Protein AF-A0A3B9JAA8-F1 (afdb_monomer)

Structure (mmCIF, N/CA/C/O backbone):
data_AF-A0A3B9JAA8-F1
#
_entry.id   AF-A0A3B9JAA8-F1
#
loop_
_atom_site.group_PDB
_atom_site.id
_atom_site.type_symbol
_atom_site.label_atom_id
_atom_site.label_alt_id
_atom_site.label_comp_id
_atom_site.label_asym_id
_atom_site.label_entity_id
_atom_site.label_seq_id
_atom_site.pdbx_PDB_ins_code
_atom_site.Cartn_x
_atom_site.Cartn_y
_atom_site.Cartn_z
_atom_site.occupancy
_atom_site.B_iso_or_equiv
_atom_site.auth_seq_id
_atom_site.auth_comp_id
_atom_site.auth_asym_id
_atom_site.auth_atom_id
_atom_site.pdbx_PDB_model_num
ATOM 1 N N . MET A 1 1 ? -2.845 13.240 3.369 1.00 94.25 1 MET A N 1
ATOM 2 C CA . MET A 1 1 ? -2.980 11.822 2.958 1.00 94.25 1 MET A CA 1
ATOM 3 C C . MET A 1 1 ? -2.474 11.573 1.539 1.00 94.25 1 MET A C 1
ATOM 5 O O . MET A 1 1 ? -1.505 10.849 1.411 1.00 94.25 1 MET A O 1
ATOM 9 N N . VAL A 1 2 ? -3.057 12.170 0.487 1.00 95.94 2 VAL A N 1
ATOM 10 C CA . VAL A 1 2 ? -2.677 11.878 -0.919 1.00 95.94 2 VAL A CA 1
ATOM 11 C C . VAL A 1 2 ? -1.180 12.071 -1.185 1.00 95.94 2 VAL A C 1
ATOM 13 O O . VAL A 1 2 ? -0.535 11.163 -1.692 1.00 95.94 2 VAL A O 1
ATOM 16 N N . LEU A 1 3 ? -0.599 13.195 -0.750 1.00 97.94 3 LEU A N 1
ATOM 17 C CA . LEU A 1 3 ? 0.846 13.429 -0.865 1.00 97.94 3 LEU A CA 1
ATOM 18 C C . LEU A 1 3 ? 1.679 12.319 -0.203 1.00 97.94 3 LEU A C 1
ATOM 20 O O . LEU A 1 3 ? 2.670 11.883 -0.770 1.00 97.94 3 LEU A O 1
ATOM 24 N N . LEU A 1 4 ? 1.262 11.831 0.969 1.00 98.38 4 LEU A N 1
ATOM 25 C CA . LEU A 1 4 ? 1.961 10.757 1.682 1.00 98.38 4 LEU A CA 1
ATOM 26 C C . LEU A 1 4 ? 1.913 9.437 0.904 1.00 98.38 4 LEU A C 1
ATOM 28 O O . LEU A 1 4 ? 2.909 8.728 0.867 1.00 98.38 4 LEU A O 1
ATOM 32 N N . ILE A 1 5 ? 0.790 9.140 0.241 1.00 98.38 5 ILE A N 1
ATOM 33 C CA . ILE A 1 5 ? 0.657 7.972 -0.643 1.00 98.38 5 ILE A CA 1
ATOM 34 C C . ILE A 1 5 ? 1.609 8.099 -1.841 1.00 98.38 5 ILE A C 1
ATOM 36 O O . ILE A 1 5 ? 2.307 7.147 -2.175 1.00 98.38 5 ILE A O 1
ATOM 40 N N . VAL A 1 6 ? 1.695 9.281 -2.457 1.00 97.88 6 VAL A N 1
ATOM 41 C CA . VAL A 1 6 ? 2.608 9.521 -3.588 1.00 97.88 6 VAL A CA 1
ATOM 42 C C . VAL A 1 6 ? 4.075 9.415 -3.154 1.00 97.88 6 VAL A C 1
ATOM 44 O O . VAL A 1 6 ? 4.869 8.763 -3.832 1.00 97.88 6 VAL A O 1
ATOM 47 N N . VAL A 1 7 ? 4.435 9.995 -2.002 1.00 98.25 7 VAL A N 1
ATOM 48 C CA . VAL A 1 7 ? 5.779 9.863 -1.414 1.00 98.25 7 VAL A CA 1
ATOM 49 C C . VAL A 1 7 ? 6.090 8.400 -1.107 1.00 98.25 7 VAL A C 1
ATOM 51 O O . VAL A 1 7 ? 7.191 7.943 -1.413 1.00 98.25 7 VAL A O 1
ATOM 54 N N . PHE A 1 8 ? 5.122 7.653 -0.572 1.00 98.31 8 PHE A N 1
ATOM 55 C CA . PHE A 1 8 ? 5.254 6.222 -0.335 1.00 98.31 8 PHE A CA 1
ATOM 56 C C . PHE A 1 8 ? 5.550 5.462 -1.632 1.00 98.31 8 PHE A C 1
ATOM 58 O O . PHE A 1 8 ? 6.530 4.722 -1.677 1.00 98.31 8 PHE A O 1
ATOM 65 N N . TRP A 1 9 ? 4.754 5.665 -2.690 1.00 97.81 9 TRP A N 1
ATOM 66 C CA . TRP A 1 9 ? 4.936 5.004 -3.989 1.00 97.81 9 TRP A CA 1
ATOM 67 C C . TRP A 1 9 ? 6.312 5.272 -4.590 1.00 97.81 9 TRP A C 1
ATOM 69 O O . TRP A 1 9 ? 6.991 4.349 -5.040 1.00 97.81 9 TRP A O 1
ATOM 79 N N . TRP A 1 10 ? 6.752 6.526 -4.545 1.00 96.31 10 TRP A N 1
ATOM 80 C CA . TRP A 1 10 ? 8.069 6.898 -5.037 1.00 96.31 10 TRP A CA 1
ATOM 81 C C . TRP A 1 10 ? 9.195 6.268 -4.204 1.00 96.31 10 TRP A C 1
ATOM 83 O O . TRP A 1 10 ? 10.130 5.683 -4.753 1.00 96.31 10 TRP A O 1
ATOM 93 N N . ALA A 1 11 ? 9.097 6.334 -2.875 1.00 96.88 11 ALA A N 1
ATOM 94 C CA . ALA A 1 11 ? 10.107 5.786 -1.981 1.00 96.88 11 ALA A CA 1
ATOM 95 C C . ALA A 1 11 ? 10.199 4.253 -2.090 1.00 96.88 11 ALA A C 1
ATOM 97 O O . ALA A 1 11 ? 11.302 3.717 -2.198 1.00 96.88 11 ALA A O 1
ATOM 98 N N . ILE A 1 12 ? 9.067 3.542 -2.140 1.00 96.38 12 ILE A N 1
ATOM 99 C CA . ILE A 1 12 ? 9.060 2.076 -2.228 1.00 96.38 12 ILE A CA 1
ATOM 100 C C . ILE A 1 12 ? 9.600 1.583 -3.576 1.00 96.38 12 ILE A C 1
ATOM 102 O O . ILE A 1 12 ? 10.343 0.601 -3.608 1.00 96.38 12 ILE A O 1
ATOM 106 N N . GLU A 1 13 ? 9.333 2.294 -4.679 1.00 94.50 13 GLU A N 1
ATOM 107 C CA . GLU A 1 13 ? 9.964 2.010 -5.975 1.00 94.50 13 GLU A CA 1
ATOM 108 C C . GLU A 1 13 ? 11.494 2.117 -5.865 1.00 94.50 13 GLU A C 1
ATOM 110 O O . GLU A 1 13 ? 12.216 1.204 -6.275 1.00 94.50 13 GLU A O 1
ATOM 115 N N . LYS A 1 14 ? 12.012 3.191 -5.250 1.00 93.62 14 LYS A N 1
ATOM 116 C CA . LYS A 1 14 ? 13.460 3.390 -5.056 1.00 93.62 14 LYS A CA 1
ATOM 117 C C . LYS A 1 14 ? 14.088 2.314 -4.173 1.00 93.62 14 LYS A C 1
ATOM 119 O O . LYS A 1 14 ? 15.196 1.864 -4.474 1.00 93.62 14 LYS A O 1
ATOM 124 N N . THR A 1 15 ? 13.387 1.855 -3.137 1.00 94.06 15 THR A N 1
ATOM 125 C CA . THR A 1 15 ? 13.839 0.750 -2.280 1.00 94.06 15 THR A CA 1
ATOM 126 C C . THR A 1 15 ? 14.072 -0.535 -3.072 1.00 94.06 15 THR A C 1
ATOM 128 O O . THR A 1 15 ? 15.080 -1.209 -2.844 1.00 94.06 15 THR A O 1
ATOM 131 N N . TRP A 1 16 ? 13.167 -0.869 -3.997 1.00 91.69 16 TRP A N 1
ATOM 132 C CA . TRP A 1 16 ? 13.224 -2.108 -4.780 1.00 91.69 16 TRP A CA 1
ATOM 133 C C . TRP A 1 16 ? 14.101 -2.013 -6.023 1.00 91.69 16 TRP A C 1
ATOM 135 O O . TRP A 1 16 ? 14.744 -2.994 -6.394 1.00 91.69 16 TRP A O 1
ATOM 145 N N . ARG A 1 17 ? 14.192 -0.829 -6.626 1.00 89.56 17 ARG A N 1
ATOM 146 C CA . ARG A 1 17 ? 15.049 -0.573 -7.785 1.00 89.56 17 ARG A CA 1
ATOM 147 C C . ARG A 1 17 ? 16.531 -0.424 -7.414 1.00 89.56 17 ARG A C 1
ATOM 149 O O . ARG A 1 17 ? 17.388 -0.831 -8.189 1.00 89.56 17 ARG A O 1
ATOM 156 N N . GLY A 1 18 ? 16.844 0.158 -6.252 1.00 70.69 18 GLY A N 1
ATOM 157 C CA . GLY A 1 18 ? 18.197 0.589 -5.854 1.00 70.69 18 GLY A CA 1
ATOM 158 C C . GLY A 1 18 ? 19.133 -0.479 -5.262 1.00 70.69 18 GLY A C 1
ATOM 159 O O . GLY A 1 18 ? 20.178 -0.135 -4.714 1.00 70.69 18 GLY A O 1
ATOM 160 N N . GLY A 1 19 ? 18.794 -1.769 -5.324 1.00 63.97 19 GLY A N 1
ATOM 161 C CA . GLY A 1 19 ? 19.634 -2.838 -4.764 1.00 63.97 19 GLY A CA 1
ATOM 162 C C . GLY A 1 19 ? 19.743 -2.839 -3.224 1.00 63.97 19 GLY A C 1
ATOM 163 O O . GLY A 1 19 ? 19.087 -2.080 -2.500 1.00 63.97 19 GLY A O 1
ATOM 164 N N . MET A 1 20 ? 20.556 -3.749 -2.671 1.00 55.97 20 MET A N 1
ATOM 165 C CA . MET A 1 20 ? 20.532 -4.071 -1.233 1.00 55.97 20 MET A CA 1
ATOM 166 C C . MET A 1 20 ? 21.232 -3.034 -0.332 1.00 55.97 20 MET A C 1
ATOM 168 O O . MET A 1 20 ? 20.768 -2.824 0.785 1.00 55.97 20 MET A O 1
ATOM 172 N N . LEU A 1 21 ? 22.238 -2.295 -0.809 1.00 57.06 21 LEU A N 1
ATOM 173 C CA . LEU A 1 21 ? 22.983 -1.325 0.019 1.00 57.06 21 LEU A CA 1
ATOM 174 C C . LEU A 1 21 ? 22.432 0.115 -0.051 1.00 57.06 21 LEU A C 1
ATOM 176 O O . LEU A 1 21 ? 22.432 0.813 0.955 1.00 57.06 21 LEU A O 1
ATOM 180 N N . SER A 1 22 ? 21.866 0.546 -1.184 1.00 70.25 22 SER A N 1
ATOM 181 C CA . SER A 1 22 ? 21.421 1.942 -1.390 1.00 70.25 22 SER A CA 1
ATOM 182 C C . SER A 1 22 ? 19.952 2.216 -0.986 1.00 70.25 22 SER A C 1
ATOM 184 O O . SER A 1 22 ? 19.529 3.361 -0.861 1.00 70.25 22 SER A O 1
ATOM 186 N N . GLY A 1 23 ? 19.149 1.175 -0.725 1.00 84.62 23 GLY A N 1
ATOM 187 C CA . GLY A 1 23 ? 17.693 1.319 -0.518 1.00 84.62 23 GLY A CA 1
ATOM 188 C C . GLY A 1 23 ? 17.177 1.612 0.906 1.00 84.62 23 GLY A C 1
ATOM 189 O O . GLY A 1 23 ? 15.963 1.641 1.085 1.00 84.62 23 GLY A O 1
ATOM 190 N N . TRP A 1 24 ? 18.030 1.752 1.927 1.00 92.94 24 TRP A N 1
ATOM 191 C CA . TRP A 1 24 ? 17.580 1.885 3.330 1.00 92.94 24 TRP A CA 1
ATOM 192 C C . TRP A 1 24 ? 16.874 3.210 3.664 1.00 92.94 24 TRP A C 1
ATOM 194 O O . TRP A 1 24 ? 15.777 3.143 4.221 1.00 92.94 24 TRP A O 1
ATOM 204 N N . PRO A 1 25 ? 17.409 4.393 3.293 1.00 94.38 25 PRO A N 1
ATOM 205 C CA . PRO A 1 25 ? 16.715 5.661 3.537 1.00 94.38 25 PRO A CA 1
ATOM 206 C C . PRO A 1 25 ? 15.323 5.678 2.896 1.00 94.38 25 PRO A C 1
ATOM 208 O O . PRO A 1 25 ? 14.349 6.106 3.507 1.00 94.38 25 PRO A O 1
ATOM 211 N N . TRP A 1 26 ? 15.220 5.107 1.694 1.00 95.75 26 TRP A N 1
ATOM 212 C CA . TRP A 1 26 ? 13.966 4.954 0.964 1.00 95.75 26 TRP A CA 1
ATOM 213 C C . TRP A 1 26 ? 12.988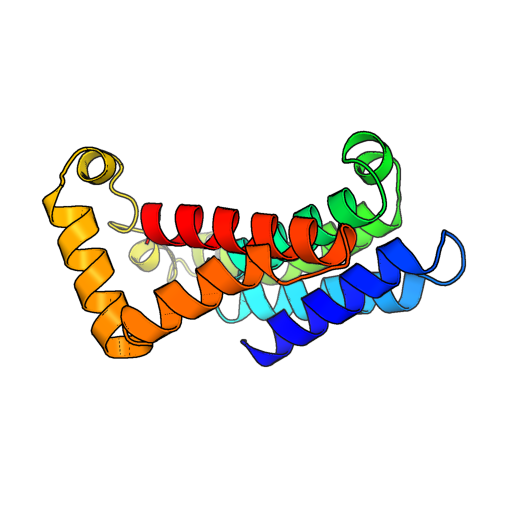 4.002 1.657 1.00 95.75 26 TRP A C 1
ATOM 215 O O . TRP A 1 26 ? 11.801 4.299 1.724 1.00 95.75 26 TRP A O 1
ATOM 225 N N . ALA A 1 27 ? 13.472 2.895 2.233 1.00 96.44 27 ALA A N 1
ATOM 226 C CA . ALA A 1 27 ? 12.626 1.951 2.966 1.00 96.44 27 ALA A CA 1
ATOM 227 C C . ALA A 1 27 ? 12.005 2.587 4.220 1.00 96.44 27 ALA A C 1
ATOM 229 O O . ALA A 1 27 ? 10.828 2.361 4.511 1.00 96.44 27 ALA A O 1
ATOM 230 N N . ILE A 1 28 ? 12.786 3.402 4.937 1.00 97.06 28 ILE A N 1
ATOM 231 C CA . ILE A 1 28 ? 12.327 4.148 6.115 1.00 97.06 28 ILE A CA 1
ATOM 232 C C . ILE A 1 28 ? 11.345 5.244 5.693 1.00 97.06 28 ILE A C 1
ATOM 234 O O . ILE A 1 28 ? 10.267 5.346 6.274 1.00 97.06 28 ILE A O 1
ATOM 238 N N . LEU A 1 29 ? 11.672 6.021 4.653 1.00 97.62 29 LEU A N 1
ATOM 239 C CA . LEU A 1 29 ? 10.786 7.061 4.125 1.00 97.62 29 LEU A CA 1
ATOM 240 C C . LEU A 1 29 ? 9.449 6.478 3.653 1.00 97.62 29 LEU A C 1
ATOM 242 O O . LEU A 1 29 ? 8.398 7.037 3.966 1.00 97.62 29 LEU A O 1
ATOM 246 N N . ALA A 1 30 ? 9.476 5.342 2.950 1.00 97.81 30 ALA A N 1
ATOM 247 C CA . ALA A 1 30 ? 8.276 4.600 2.588 1.00 97.81 30 ALA A CA 1
ATOM 248 C C . ALA A 1 30 ? 7.505 4.207 3.855 1.00 97.81 30 ALA A C 1
ATOM 250 O O . ALA A 1 30 ? 6.356 4.591 4.014 1.00 97.81 30 ALA A O 1
ATOM 251 N N . GLY A 1 31 ? 8.151 3.547 4.814 1.00 98.00 31 GLY A N 1
ATOM 252 C CA . GLY A 1 31 ? 7.506 3.129 6.058 1.00 98.00 31 GLY A CA 1
ATOM 253 C C . GLY A 1 31 ? 6.793 4.268 6.796 1.00 98.00 31 GLY A C 1
ATOM 254 O O . GLY A 1 31 ? 5.615 4.158 7.125 1.00 98.00 31 GLY A O 1
ATOM 255 N N . LEU A 1 32 ? 7.482 5.393 7.000 1.00 98.25 32 LEU A N 1
ATOM 256 C CA . LEU A 1 32 ? 6.931 6.558 7.696 1.00 98.25 32 LEU A CA 1
ATOM 257 C C . LEU A 1 32 ? 5.799 7.228 6.910 1.00 98.25 32 LEU A C 1
ATOM 259 O O . LEU A 1 32 ? 4.750 7.526 7.476 1.00 98.25 32 LEU A O 1
ATOM 263 N N . SER A 1 33 ? 5.983 7.457 5.607 1.00 98.44 33 SER A N 1
ATOM 264 C CA . SER A 1 33 ? 4.952 8.093 4.775 1.00 98.44 33 SER A CA 1
ATOM 265 C C . SER A 1 33 ? 3.709 7.213 4.631 1.00 98.44 33 SER A C 1
ATOM 267 O O . SER A 1 33 ? 2.594 7.709 4.795 1.00 98.44 33 SER A O 1
ATOM 269 N N . GLY A 1 34 ? 3.884 5.908 4.419 1.00 98.31 34 GLY A N 1
ATOM 270 C CA . GLY A 1 34 ? 2.792 4.942 4.374 1.00 98.31 34 GLY A CA 1
ATOM 271 C C . GLY A 1 34 ? 2.070 4.829 5.714 1.00 98.31 34 GLY A C 1
ATOM 272 O O . GLY A 1 34 ? 0.842 4.883 5.751 1.00 98.31 34 GLY A O 1
ATOM 273 N N . GLY A 1 35 ? 2.811 4.779 6.823 1.00 98.06 35 GLY A N 1
ATOM 274 C CA . GLY A 1 35 ? 2.222 4.717 8.159 1.00 98.06 35 GLY A CA 1
ATOM 275 C C . GLY A 1 35 ? 1.425 5.959 8.522 1.00 98.06 35 GLY A C 1
ATOM 276 O O . GLY A 1 35 ? 0.300 5.845 9.006 1.00 98.06 35 GLY A O 1
ATOM 277 N N . LEU A 1 36 ? 1.947 7.145 8.203 1.00 98.19 36 LEU A N 1
ATOM 278 C CA . LEU A 1 36 ? 1.217 8.400 8.373 1.00 98.19 36 LEU A CA 1
ATOM 279 C C . LEU A 1 36 ? -0.001 8.492 7.442 1.00 98.19 36 LEU A C 1
ATOM 281 O O . LEU A 1 36 ? -1.026 9.040 7.839 1.00 98.19 36 LEU A O 1
ATOM 285 N N . ALA A 1 37 ? 0.069 7.955 6.220 1.00 98.31 37 ALA A N 1
ATOM 286 C CA . ALA A 1 37 ? -1.078 7.934 5.313 1.00 98.31 37 ALA A CA 1
ATOM 287 C C . ALA A 1 37 ? -2.237 7.105 5.888 1.00 98.31 37 ALA A C 1
ATOM 289 O O . ALA A 1 37 ? -3.369 7.594 5.913 1.00 98.31 37 ALA A O 1
ATOM 290 N N . ILE A 1 38 ? -1.943 5.896 6.383 1.00 97.94 38 ILE A N 1
ATOM 291 C CA . ILE A 1 38 ? -2.929 5.001 7.009 1.00 97.94 38 ILE A CA 1
ATOM 292 C C . ILE A 1 38 ? -3.452 5.609 8.316 1.00 97.94 38 ILE A C 1
ATOM 294 O O . ILE A 1 38 ? -4.658 5.582 8.558 1.00 97.94 38 ILE A O 1
ATOM 298 N N . PHE A 1 39 ? -2.579 6.235 9.107 1.00 96.69 39 PHE A N 1
ATOM 299 C CA . PHE A 1 39 ? -2.964 6.901 10.349 1.00 96.69 39 PHE A CA 1
ATOM 300 C C . PHE A 1 39 ? -3.953 8.050 10.100 1.00 96.69 39 PHE A C 1
ATOM 302 O O . PHE A 1 39 ? -4.937 8.181 10.821 1.00 96.69 39 PHE A O 1
ATOM 309 N N . VAL A 1 40 ? -3.743 8.851 9.046 1.00 96.50 40 VAL A N 1
ATOM 310 C CA . VAL A 1 40 ? -4.672 9.931 8.668 1.00 96.50 40 VAL A CA 1
ATOM 311 C C . VAL A 1 40 ? -6.021 9.379 8.203 1.00 96.50 40 VAL A C 1
ATOM 313 O O . VAL A 1 40 ? -7.062 9.962 8.506 1.00 96.50 40 VAL A O 1
ATOM 316 N N . LYS A 1 41 ? -6.025 8.285 7.431 1.00 93.69 41 LYS A N 1
ATOM 317 C CA . LYS A 1 41 ? -7.262 7.617 7.013 1.00 93.69 41 LYS A CA 1
ATOM 318 C C . LYS A 1 41 ? -6.997 6.139 6.753 1.00 93.69 41 LYS A C 1
ATOM 320 O O . LYS A 1 41 ? -6.296 5.796 5.804 1.00 93.69 41 LYS A O 1
ATOM 325 N N . LEU A 1 42 ? -7.651 5.270 7.524 1.00 92.94 42 LEU A N 1
ATOM 326 C CA . LEU A 1 42 ? -7.455 3.820 7.436 1.00 92.94 42 LEU A CA 1
ATOM 327 C C . LEU A 1 42 ? -7.572 3.242 6.008 1.00 92.94 42 LEU A C 1
ATOM 329 O O . LEU A 1 42 ? -6.720 2.434 5.640 1.00 92.94 42 LEU A O 1
ATOM 333 N N . PRO A 1 43 ? -8.529 3.669 5.153 1.00 93.50 43 PRO A N 1
ATOM 334 C CA . PRO A 1 43 ? -8.628 3.169 3.783 1.00 93.50 43 PRO A CA 1
ATOM 335 C C . PRO A 1 43 ? -7.414 3.472 2.895 1.00 93.50 43 PRO A C 1
ATOM 337 O O . PRO A 1 43 ? -7.301 2.907 1.815 1.00 93.50 43 PRO A O 1
ATOM 340 N N . ALA A 1 44 ? -6.470 4.320 3.321 1.00 97.19 44 ALA A N 1
ATOM 341 C CA . ALA A 1 44 ? -5.203 4.466 2.611 1.00 97.19 44 ALA A CA 1
ATOM 342 C C . ALA A 1 44 ? -4.423 3.140 2.529 1.00 97.19 44 ALA A C 1
ATOM 344 O O . ALA A 1 44 ? -3.600 2.989 1.628 1.00 97.19 44 ALA A O 1
ATOM 345 N N . VAL A 1 45 ? -4.703 2.170 3.414 1.00 96.88 45 VAL A N 1
ATOM 346 C CA . VAL A 1 45 ? -4.036 0.860 3.451 1.00 96.88 45 VAL A CA 1
ATOM 347 C C . VAL A 1 45 ? -4.059 0.135 2.105 1.00 96.88 45 VAL A C 1
ATOM 349 O O . VAL A 1 45 ? -3.028 -0.413 1.734 1.00 96.88 45 VAL A O 1
ATOM 352 N N . PHE A 1 46 ? -5.149 0.207 1.332 1.00 96.75 46 PHE A N 1
ATOM 353 C CA . PHE A 1 46 ? -5.240 -0.435 0.011 1.00 96.75 46 PHE A CA 1
ATOM 354 C C . PHE A 1 46 ? -4.220 0.154 -0.973 1.00 96.75 46 PHE A C 1
ATOM 356 O O . PHE A 1 46 ? -3.504 -0.564 -1.663 1.00 96.75 46 PHE A O 1
ATOM 363 N N . PHE A 1 47 ? -4.061 1.479 -0.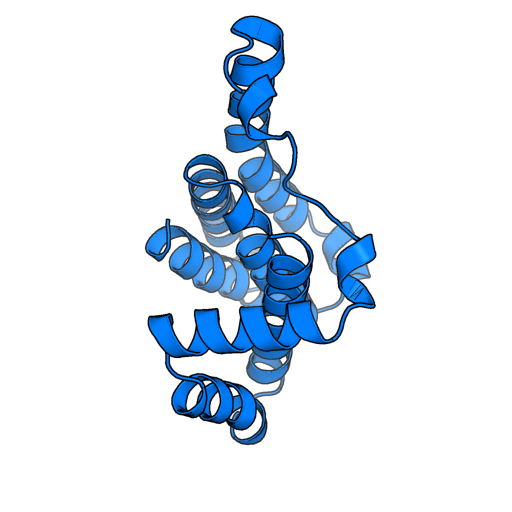980 1.00 97.38 47 PHE A N 1
ATOM 364 C CA . PHE A 1 47 ? -3.118 2.161 -1.871 1.00 97.38 47 PHE A CA 1
ATOM 365 C C . PHE A 1 47 ? -1.655 1.976 -1.443 1.00 97.38 47 PHE A C 1
ATOM 367 O O . PHE A 1 47 ? -0.761 1.919 -2.292 1.00 97.38 47 PHE A O 1
ATOM 374 N N . ILE A 1 48 ? -1.402 1.861 -0.136 1.00 98.25 48 ILE A N 1
ATOM 375 C CA . ILE A 1 48 ? -0.076 1.542 0.410 1.00 98.25 48 ILE A CA 1
ATOM 376 C C . ILE A 1 48 ? 0.283 0.074 0.123 1.00 98.25 48 ILE A C 1
ATOM 378 O O . ILE A 1 48 ? 1.372 -0.201 -0.381 1.00 98.25 48 ILE A O 1
ATOM 382 N N . ALA A 1 49 ? -0.634 -0.867 0.361 1.00 97.50 49 ALA A N 1
ATOM 383 C CA . ALA A 1 49 ? -0.446 -2.285 0.054 1.00 97.50 49 ALA A CA 1
ATOM 384 C C . ALA A 1 49 ? -0.238 -2.512 -1.451 1.00 97.50 49 ALA A C 1
ATOM 386 O O . ALA A 1 49 ? 0.744 -3.144 -1.843 1.00 97.50 49 ALA A O 1
ATOM 387 N N . GLY A 1 50 ? -1.068 -1.903 -2.299 1.00 97.25 50 GLY A N 1
ATOM 388 C CA . GLY A 1 50 ? -0.950 -1.989 -3.757 1.00 97.25 50 GLY A CA 1
ATOM 389 C C . GLY A 1 50 ? 0.338 -1.416 -4.297 1.00 97.25 50 GLY A C 1
ATOM 390 O O . GLY A 1 50 ? 0.991 -2.046 -5.125 1.00 97.25 50 GLY A O 1
ATOM 391 N N . GLY A 1 51 ? 0.756 -0.259 -3.781 1.00 97.19 51 GLY A N 1
ATOM 392 C CA . GLY A 1 51 ? 2.055 0.311 -4.120 1.00 97.19 51 GLY A CA 1
ATOM 393 C C . GLY A 1 51 ? 3.213 -0.601 -3.703 1.00 97.19 51 GLY A C 1
ATOM 394 O O . GLY A 1 51 ? 4.148 -0.800 -4.477 1.00 97.19 51 GLY A O 1
ATOM 395 N N .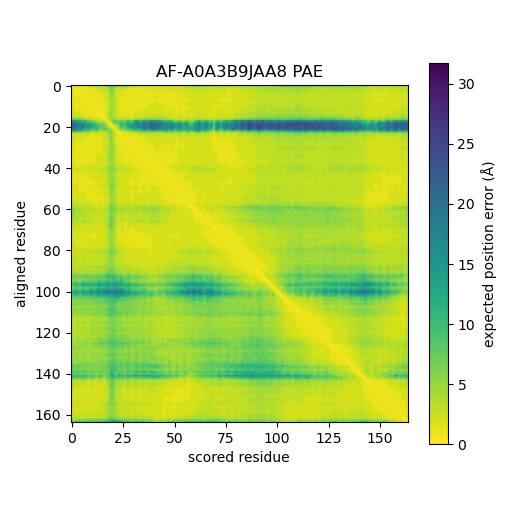 ALA A 1 52 ? 3.147 -1.209 -2.512 1.00 97.44 52 ALA A N 1
ATOM 396 C CA . ALA A 1 52 ? 4.170 -2.143 -2.044 1.00 97.44 52 ALA A CA 1
ATOM 397 C C . ALA A 1 52 ? 4.243 -3.399 -2.921 1.00 97.44 52 ALA A C 1
ATOM 399 O O . ALA A 1 52 ? 5.317 -3.740 -3.420 1.00 97.44 52 ALA A O 1
ATOM 400 N N . ILE A 1 53 ? 3.105 -4.067 -3.132 1.00 97.38 53 ILE A N 1
ATOM 401 C CA . ILE A 1 53 ? 2.992 -5.286 -3.943 1.00 97.38 53 ILE A CA 1
ATOM 402 C C . ILE A 1 53 ? 3.420 -4.992 -5.380 1.00 97.38 53 ILE A C 1
ATOM 404 O O . ILE A 1 53 ? 4.245 -5.717 -5.936 1.00 97.38 53 ILE A O 1
ATOM 408 N N . GLY A 1 54 ? 2.926 -3.894 -5.953 1.00 96.75 54 GLY A N 1
ATOM 409 C CA . GLY A 1 54 ? 3.278 -3.436 -7.290 1.00 96.75 54 GLY A CA 1
ATOM 410 C C . GLY A 1 54 ? 4.778 -3.219 -7.444 1.00 96.75 54 GLY A C 1
ATOM 411 O O . GLY A 1 54 ? 5.371 -3.745 -8.382 1.00 96.75 54 GLY A O 1
ATOM 412 N N . ALA A 1 55 ? 5.418 -2.512 -6.507 1.00 96.00 55 ALA A N 1
ATOM 413 C CA . ALA A 1 55 ? 6.859 -2.261 -6.562 1.00 96.00 55 ALA A CA 1
ATOM 414 C C . ALA A 1 55 ? 7.676 -3.552 -6.395 1.00 96.00 55 ALA A C 1
ATOM 416 O O . ALA A 1 55 ? 8.649 -3.767 -7.118 1.00 96.00 55 ALA A O 1
ATOM 417 N N . ILE A 1 56 ? 7.263 -4.447 -5.493 1.00 96.00 56 ILE A N 1
ATOM 418 C CA . ILE A 1 56 ? 7.918 -5.746 -5.302 1.00 96.00 56 ILE A CA 1
ATOM 419 C C . ILE A 1 56 ? 7.847 -6.580 -6.581 1.00 96.00 56 ILE A C 1
ATOM 421 O O . ILE A 1 56 ? 8.870 -7.095 -7.025 1.00 96.00 56 ILE A O 1
ATOM 425 N N . LEU A 1 57 ? 6.661 -6.722 -7.173 1.00 96.50 57 LEU A N 1
ATOM 426 C CA . LEU A 1 57 ? 6.444 -7.541 -8.368 1.00 96.50 57 LEU A CA 1
ATOM 427 C C . LEU A 1 57 ? 7.045 -6.914 -9.633 1.00 96.50 57 LEU A C 1
ATOM 429 O O . LEU A 1 57 ? 7.387 -7.629 -10.574 1.00 96.50 57 LEU A O 1
ATOM 433 N N . ALA A 1 58 ? 7.197 -5.590 -9.663 1.00 95.31 58 ALA A N 1
ATOM 434 C CA . ALA A 1 58 ? 7.805 -4.872 -10.775 1.00 95.31 58 ALA A CA 1
ATOM 435 C C . ALA A 1 58 ? 9.315 -5.147 -10.912 1.00 95.31 58 ALA A C 1
ATOM 437 O O . ALA A 1 58 ? 9.827 -5.159 -12.034 1.00 95.31 58 ALA A O 1
ATOM 438 N N . TYR A 1 59 ? 10.020 -5.386 -9.797 1.00 93.25 59 TYR A N 1
ATOM 439 C CA . TYR A 1 59 ? 11.485 -5.543 -9.769 1.00 93.25 59 TYR A CA 1
ATOM 440 C C . TYR A 1 59 ? 11.974 -6.880 -9.184 1.00 93.25 59 TYR A C 1
ATOM 442 O O . TYR A 1 59 ? 13.163 -7.187 -9.255 1.00 93.25 59 TYR A O 1
ATOM 450 N N . SER A 1 60 ? 11.093 -7.678 -8.581 1.00 93.12 60 SER A N 1
ATOM 451 C CA . SER A 1 60 ? 11.431 -8.909 -7.860 1.00 93.12 60 SER A CA 1
ATOM 452 C C . SER A 1 60 ? 10.210 -9.843 -7.763 1.00 93.12 60 SER A C 1
ATOM 454 O O . SER A 1 60 ? 9.350 -9.863 -8.639 1.00 93.12 60 SER A O 1
ATOM 456 N N . ASN A 1 61 ? 10.147 -10.673 -6.719 1.00 93.75 61 ASN A N 1
ATOM 457 C CA . ASN A 1 61 ? 9.009 -11.523 -6.389 1.00 93.75 61 ASN A CA 1
ATOM 458 C C . ASN A 1 61 ? 8.736 -11.525 -4.875 1.00 93.75 61 ASN A C 1
ATOM 460 O O . ASN A 1 61 ? 9.609 -11.187 -4.070 1.00 93.75 61 ASN A O 1
ATOM 464 N N . LEU A 1 62 ? 7.527 -11.945 -4.489 1.00 93.56 62 LEU A N 1
ATOM 465 C CA . LEU A 1 62 ? 7.080 -11.949 -3.091 1.00 93.56 62 LEU A CA 1
ATOM 466 C C . LEU A 1 62 ? 7.946 -12.843 -2.190 1.00 93.56 62 LEU A C 1
ATOM 468 O O . LEU A 1 62 ? 8.248 -12.465 -1.062 1.00 93.56 62 LEU A O 1
ATOM 472 N N . ALA A 1 63 ? 8.423 -13.986 -2.693 1.00 94.94 63 ALA A N 1
ATOM 473 C CA . ALA A 1 63 ? 9.266 -14.897 -1.915 1.00 94.94 63 ALA A CA 1
ATOM 474 C C . ALA A 1 63 ? 10.602 -14.252 -1.506 1.00 94.94 63 ALA A C 1
ATOM 476 O O . ALA A 1 63 ? 11.070 -14.431 -0.381 1.00 94.94 63 ALA A O 1
ATOM 477 N N . LYS A 1 64 ? 11.213 -13.463 -2.399 1.00 92.06 64 LYS A N 1
ATOM 478 C CA . LYS A 1 64 ? 12.400 -12.656 -2.080 1.00 92.06 64 LYS A CA 1
ATOM 479 C C . LYS A 1 64 ? 12.065 -11.494 -1.150 1.00 92.06 64 LYS A C 1
ATOM 481 O O . LYS A 1 64 ? 12.917 -11.113 -0.352 1.00 92.06 64 LYS A O 1
ATOM 486 N N . ALA A 1 65 ? 10.854 -10.946 -1.229 1.00 93.94 65 ALA A N 1
ATOM 487 C CA . ALA A 1 65 ? 10.453 -9.837 -0.377 1.00 93.94 65 ALA A CA 1
ATOM 488 C C . ALA A 1 65 ? 10.325 -10.222 1.094 1.00 93.94 65 ALA A C 1
ATOM 490 O O . ALA A 1 65 ? 10.851 -9.524 1.952 1.00 93.94 65 ALA A O 1
ATOM 491 N N . VAL A 1 66 ? 9.759 -11.391 1.383 1.00 95.12 66 VAL A N 1
ATOM 492 C CA . VAL A 1 66 ? 9.672 -11.911 2.759 1.00 95.12 66 VAL A CA 1
ATOM 493 C C . VAL A 1 66 ? 11.060 -12.152 3.373 1.00 95.12 66 VAL A C 1
ATOM 495 O O . VAL A 1 66 ? 11.233 -12.039 4.584 1.00 95.12 66 VAL A O 1
ATOM 498 N N . LYS A 1 67 ? 12.077 -12.426 2.549 1.00 94.50 67 LYS A N 1
ATOM 499 C CA . LYS A 1 67 ? 13.470 -12.599 2.995 1.00 94.50 67 LYS A CA 1
ATOM 500 C C . LYS A 1 67 ? 14.247 -11.282 3.117 1.00 94.50 67 LYS A C 1
ATOM 502 O O . LYS A 1 67 ? 15.388 -11.303 3.568 1.00 94.50 67 LYS A O 1
ATOM 507 N N . ASN A 1 68 ? 13.682 -10.150 2.692 1.00 92.38 68 ASN A N 1
ATOM 508 C CA . ASN A 1 68 ? 14.376 -8.866 2.671 1.00 92.38 68 ASN A CA 1
ATOM 509 C C . ASN A 1 68 ? 14.073 -8.059 3.953 1.00 92.38 68 ASN A C 1
ATOM 511 O O . ASN A 1 68 ? 12.925 -7.662 4.163 1.00 92.38 68 ASN A O 1
ATOM 515 N N . PRO A 1 69 ? 15.082 -7.731 4.785 1.00 94.25 69 PRO A N 1
ATOM 516 C CA . PRO A 1 69 ? 14.879 -6.955 6.011 1.00 94.25 69 PRO A CA 1
ATOM 517 C C . PRO A 1 69 ? 14.213 -5.592 5.785 1.00 94.25 69 PRO A C 1
ATOM 519 O O . PRO A 1 69 ? 13.423 -5.143 6.613 1.00 94.25 69 PRO A O 1
ATOM 522 N N . LYS A 1 70 ? 14.474 -4.941 4.641 1.00 94.56 70 LYS A N 1
ATOM 523 C CA . LYS A 1 70 ? 13.871 -3.640 4.312 1.00 94.56 70 LYS A CA 1
ATOM 524 C C . LYS A 1 70 ? 12.354 -3.724 4.212 1.00 94.56 70 LYS A C 1
ATOM 526 O O . LYS A 1 70 ? 11.671 -2.789 4.605 1.00 94.56 70 LYS A O 1
ATOM 531 N N . THR A 1 71 ? 11.835 -4.844 3.709 1.00 95.25 71 THR A N 1
ATOM 532 C CA . THR A 1 71 ? 10.394 -5.088 3.590 1.00 95.25 71 THR A CA 1
ATOM 533 C C . THR A 1 71 ? 9.735 -5.096 4.958 1.00 95.25 71 THR A C 1
ATOM 535 O O . THR A 1 71 ? 8.717 -4.438 5.143 1.00 95.25 71 THR A O 1
ATOM 538 N N . TRP A 1 72 ? 10.355 -5.767 5.928 1.00 96.69 72 TRP A N 1
ATOM 539 C CA . TRP A 1 72 ? 9.862 -5.821 7.300 1.00 96.69 72 TRP A CA 1
ATOM 540 C C . TRP A 1 72 ? 9.943 -4.474 8.005 1.00 96.69 72 TRP A C 1
ATOM 542 O O . TRP A 1 72 ? 8.990 -4.091 8.673 1.00 96.69 72 TRP A O 1
ATOM 552 N N . VAL A 1 73 ? 11.029 -3.722 7.812 1.00 96.81 73 VAL A N 1
ATOM 553 C CA . VAL A 1 73 ? 11.151 -2.375 8.388 1.00 96.81 73 VAL A CA 1
ATOM 554 C C . VAL A 1 73 ? 10.103 -1.428 7.804 1.00 96.81 73 VAL A C 1
ATOM 556 O O . VAL A 1 73 ? 9.419 -0.743 8.562 1.00 96.81 73 VAL A O 1
ATOM 559 N N . THR A 1 74 ? 9.907 -1.425 6.482 1.00 97.31 74 THR A N 1
ATOM 560 C CA . THR A 1 74 ? 8.836 -0.643 5.851 1.00 97.31 74 THR A CA 1
ATOM 561 C C . THR A 1 74 ? 7.458 -1.069 6.363 1.00 97.31 74 THR A C 1
ATOM 563 O O . THR A 1 74 ? 6.673 -0.209 6.749 1.00 97.31 74 THR A O 1
ATOM 566 N N . ALA A 1 75 ? 7.165 -2.373 6.415 1.00 97.69 75 ALA A N 1
ATOM 567 C CA . ALA A 1 75 ? 5.876 -2.883 6.882 1.00 97.69 75 ALA A CA 1
ATOM 568 C C . ALA A 1 75 ? 5.603 -2.512 8.347 1.00 97.69 75 ALA A C 1
ATOM 570 O O . ALA A 1 75 ? 4.519 -2.023 8.661 1.00 97.69 75 ALA A O 1
ATOM 571 N N . LEU A 1 76 ? 6.596 -2.679 9.225 1.00 98.12 76 LEU A N 1
ATOM 572 C CA . LEU A 1 76 ? 6.497 -2.316 10.635 1.00 98.12 76 LEU A CA 1
ATOM 573 C C . LEU A 1 76 ? 6.180 -0.826 10.794 1.00 98.12 76 LEU A C 1
ATOM 575 O O . LEU A 1 76 ? 5.233 -0.477 11.492 1.00 98.12 76 LEU A O 1
ATOM 579 N N . LEU A 1 77 ? 6.920 0.045 10.106 1.00 98.19 77 LEU A N 1
ATOM 580 C CA . LEU A 1 77 ? 6.701 1.492 10.158 1.00 98.19 77 LEU A CA 1
ATOM 581 C C . LEU A 1 77 ? 5.354 1.917 9.550 1.00 98.19 77 LEU A C 1
ATOM 583 O O . LEU A 1 77 ? 4.758 2.876 10.033 1.00 98.19 77 LEU A O 1
ATOM 587 N N . CYS A 1 78 ? 4.842 1.194 8.548 1.00 97.88 78 CYS A N 1
ATOM 588 C CA . CYS A 1 78 ? 3.499 1.433 8.017 1.00 97.88 78 CYS A CA 1
ATOM 589 C C . CYS A 1 78 ? 2.400 1.064 9.027 1.00 97.88 78 CYS A C 1
ATOM 591 O O . CYS A 1 78 ? 1.402 1.771 9.166 1.00 97.88 78 CYS A O 1
ATOM 593 N N . ILE A 1 79 ? 2.561 -0.058 9.726 1.00 97.69 79 ILE A N 1
ATOM 594 C CA . ILE A 1 79 ? 1.524 -0.594 10.613 1.00 97.69 79 ILE A CA 1
ATOM 595 C C . ILE A 1 79 ? 1.504 0.153 11.948 1.00 97.69 79 ILE A C 1
ATOM 597 O O . ILE A 1 79 ? 0.429 0.482 12.448 1.00 97.69 79 ILE A O 1
ATOM 601 N N . LEU A 1 80 ? 2.675 0.440 12.519 1.00 97.31 80 LEU A N 1
ATOM 602 C CA . LEU A 1 80 ? 2.821 0.847 13.917 1.00 97.31 80 LEU A CA 1
ATOM 603 C C . LEU A 1 80 ? 2.020 2.112 14.291 1.00 97.31 80 LEU A C 1
ATOM 605 O O . LEU A 1 80 ? 1.268 2.031 15.264 1.00 97.31 80 LEU A O 1
ATOM 609 N N . PRO A 1 81 ? 2.068 3.238 13.543 1.00 95.56 81 PRO A N 1
ATOM 610 C CA . PRO A 1 81 ? 1.316 4.443 13.907 1.00 95.56 81 PRO A CA 1
ATOM 611 C C . PRO A 1 81 ? -0.197 4.201 13.938 1.00 95.56 81 PRO A C 1
ATOM 613 O O . PRO A 1 81 ? -0.897 4.631 14.854 1.00 95.56 81 PRO A O 1
ATOM 616 N N . SER A 1 82 ? -0.694 3.460 12.948 1.00 94.50 82 SER A N 1
ATOM 617 C CA . SER A 1 82 ? -2.119 3.169 12.801 1.00 94.50 82 SER A CA 1
ATOM 618 C C . SER A 1 82 ? -2.588 2.150 13.832 1.00 94.50 82 SER A C 1
ATOM 620 O O . SER A 1 82 ? -3.627 2.343 14.452 1.00 94.50 82 SER A O 1
ATOM 622 N N . ALA A 1 83 ? -1.807 1.096 14.072 1.00 96.12 83 ALA A N 1
ATOM 623 C CA . ALA A 1 83 ? -2.110 0.086 15.080 1.00 96.12 83 ALA A CA 1
ATOM 624 C C . ALA A 1 83 ? -2.140 0.686 16.492 1.00 96.12 83 ALA A C 1
ATOM 626 O O . ALA A 1 83 ? -3.062 0.394 17.250 1.00 96.12 83 ALA A O 1
ATOM 627 N N . ALA A 1 84 ? -1.193 1.571 16.824 1.00 96.38 84 ALA A N 1
ATOM 628 C CA . ALA A 1 84 ? -1.179 2.276 18.103 1.00 96.38 84 ALA A CA 1
ATOM 629 C C . ALA A 1 84 ? -2.435 3.146 18.284 1.00 96.38 84 ALA A C 1
ATOM 631 O O . ALA A 1 84 ? -3.081 3.090 19.331 1.00 96.38 84 ALA A O 1
ATOM 632 N N . TYR A 1 85 ? -2.824 3.894 17.247 1.00 94.50 85 TYR A N 1
ATOM 633 C CA . TYR A 1 85 ? -4.036 4.712 17.264 1.00 94.50 85 TYR A CA 1
ATOM 634 C C . TYR A 1 85 ? -5.314 3.882 17.400 1.00 94.50 85 TYR A C 1
ATOM 636 O O . TYR A 1 85 ? -6.168 4.200 18.225 1.00 94.50 85 TYR A O 1
ATOM 644 N N . LEU A 1 86 ? -5.431 2.798 16.627 1.00 94.00 86 LEU A N 1
ATOM 645 C CA . LEU A 1 86 ? -6.568 1.882 16.704 1.00 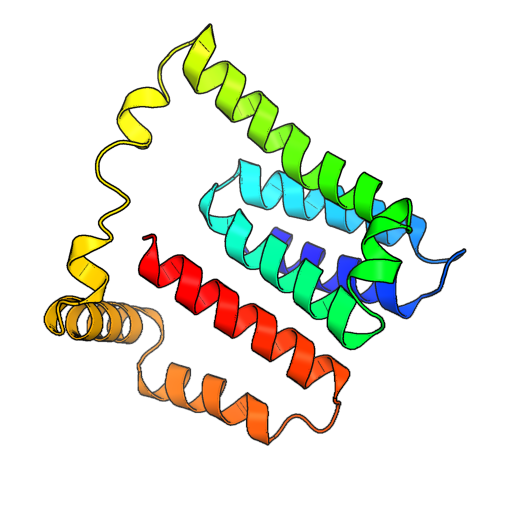94.00 86 LEU A CA 1
ATOM 646 C C . LEU A 1 86 ? -6.667 1.246 18.087 1.00 94.00 86 LEU A C 1
ATOM 648 O O . LE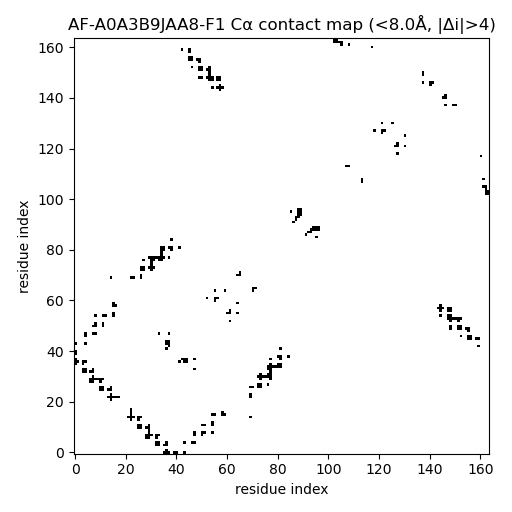U A 1 86 ? -7.749 1.225 18.665 1.00 94.00 86 LEU A O 1
ATOM 652 N N . TYR A 1 87 ? -5.549 0.766 18.636 1.00 95.56 87 TYR A N 1
ATOM 653 C CA . TYR A 1 87 ? -5.525 0.152 19.958 1.00 95.56 87 TYR A CA 1
ATOM 654 C C . TYR A 1 87 ? -5.983 1.141 21.035 1.00 95.56 87 TYR A C 1
ATOM 656 O O . TYR A 1 87 ? -6.876 0.839 21.825 1.00 95.56 87 TYR A O 1
ATOM 664 N N . TYR A 1 88 ? -5.431 2.354 21.009 1.00 95.50 88 TYR A N 1
ATOM 665 C CA . TYR A 1 88 ? -5.798 3.415 21.939 1.00 95.50 88 TYR A CA 1
ATOM 666 C C . TYR A 1 88 ? -7.274 3.822 21.805 1.00 95.50 88 TYR A C 1
ATOM 668 O O . TYR A 1 88 ? -8.004 3.908 22.794 1.00 95.50 88 TYR A O 1
ATOM 676 N N . GLY A 1 89 ? -7.751 4.017 20.575 1.00 93.81 89 GLY A N 1
ATOM 677 C CA . GLY A 1 89 ? -9.120 4.448 20.315 1.00 93.81 89 GLY A CA 1
ATOM 678 C C . GLY A 1 89 ? -10.184 3.383 20.571 1.00 93.81 89 GLY A C 1
ATOM 679 O O . GLY A 1 89 ? -11.312 3.739 20.906 1.00 93.81 89 GLY A O 1
ATOM 680 N N . LEU A 1 90 ? -9.849 2.098 20.432 1.00 93.25 90 LEU A N 1
ATOM 681 C CA . LEU A 1 90 ? -10.780 0.987 20.642 1.00 93.25 90 LEU A CA 1
ATOM 682 C C . LEU A 1 90 ? -10.777 0.480 22.083 1.00 93.25 90 LEU A C 1
ATOM 684 O O . LEU A 1 90 ? -11.848 0.301 22.652 1.00 93.25 90 LEU A O 1
ATOM 688 N N . TYR A 1 91 ? -9.599 0.253 22.667 1.00 94.12 91 TYR A N 1
ATOM 689 C CA . TYR A 1 91 ? -9.480 -0.461 23.943 1.00 94.12 91 TYR A CA 1
ATOM 690 C C . TYR A 1 91 ? -9.230 0.451 25.144 1.00 94.12 91 TYR A C 1
ATOM 692 O O . TYR A 1 91 ? -9.540 0.053 26.261 1.00 94.12 91 TYR A O 1
ATOM 700 N N . ILE A 1 92 ? -8.679 1.654 24.941 1.00 95.38 92 ILE A N 1
ATOM 701 C CA . ILE A 1 92 ? -8.385 2.581 26.047 1.00 95.38 92 ILE A CA 1
ATOM 702 C C . ILE A 1 92 ? -9.512 3.606 26.203 1.00 95.38 92 ILE A C 1
ATOM 704 O O . ILE A 1 92 ? -10.073 3.730 27.286 1.00 95.38 92 ILE A O 1
ATOM 708 N N . ILE A 1 93 ? -9.864 4.327 25.131 1.00 94.25 93 ILE A N 1
ATOM 709 C CA . ILE A 1 93 ? -10.911 5.369 25.176 1.00 94.25 93 ILE A CA 1
ATOM 710 C C . ILE A 1 93 ? -12.272 4.863 24.665 1.00 94.25 93 ILE A C 1
ATOM 712 O O . ILE A 1 93 ? -13.313 5.371 25.070 1.00 94.25 93 ILE A O 1
ATOM 716 N N . GLY A 1 94 ? -12.295 3.882 23.757 1.00 90.00 94 GLY A N 1
ATOM 717 C CA . GLY A 1 94 ? -13.531 3.295 23.218 1.00 90.00 94 GLY A CA 1
ATOM 718 C C . GLY A 1 94 ? -14.281 4.133 22.169 1.00 90.00 94 GLY A C 1
ATOM 719 O O . GLY A 1 94 ? -15.321 3.702 21.673 1.00 90.00 94 GLY A O 1
ATOM 720 N N . PHE A 1 95 ? -13.772 5.305 21.770 1.00 88.94 95 PHE A N 1
ATOM 721 C CA . PHE A 1 95 ? -14.464 6.199 20.826 1.00 88.94 95 PHE A CA 1
ATOM 722 C C . PHE A 1 95 ? -14.505 5.683 19.375 1.00 88.94 95 PHE A C 1
ATOM 724 O O . PHE A 1 95 ? -15.337 6.128 18.583 1.00 88.94 95 PHE A O 1
ATOM 731 N N . LEU A 1 96 ? -13.627 4.741 19.008 1.00 87.38 96 LEU A N 1
ATOM 732 C CA . LEU A 1 96 ? -13.540 4.211 17.641 1.00 87.38 96 LEU A CA 1
ATOM 733 C C . LEU A 1 96 ? -14.555 3.102 17.335 1.00 87.38 96 LEU A C 1
ATOM 735 O O . LEU A 1 96 ? -14.814 2.846 16.162 1.00 87.38 96 LEU A O 1
ATOM 739 N N . GLY A 1 97 ? -15.144 2.446 18.343 1.00 82.25 97 GLY A N 1
ATOM 740 C CA . GLY A 1 97 ? -15.974 1.249 18.133 1.00 82.25 97 GLY A CA 1
ATOM 741 C C . GLY A 1 97 ? -17.168 1.492 17.201 1.00 82.25 97 GLY A C 1
ATOM 742 O O . GLY A 1 97 ? -17.406 0.724 16.270 1.00 82.25 97 GLY A O 1
ATOM 743 N N . GLN A 1 98 ? -17.849 2.627 17.373 1.00 79.56 98 GLN A N 1
ATOM 744 C CA . GLN A 1 98 ? -18.994 3.027 16.543 1.00 79.56 98 GLN A CA 1
ATOM 745 C C . GLN A 1 98 ? -18.605 3.342 15.089 1.00 79.56 98 GLN A C 1
ATOM 747 O O . GLN A 1 98 ? -19.449 3.312 14.198 1.00 79.56 98 GLN A O 1
ATOM 752 N N . GLN A 1 99 ? -17.328 3.630 14.816 1.00 78.12 99 GLN A N 1
ATOM 753 C CA . GLN A 1 99 ? -16.877 3.987 13.473 1.00 78.12 99 GLN A CA 1
ATOM 754 C C . GLN A 1 99 ? -16.661 2.776 12.562 1.00 78.12 99 GLN A C 1
ATOM 756 O O . GLN A 1 99 ? -16.589 2.958 11.352 1.00 78.12 99 GLN A O 1
ATOM 761 N N . PHE A 1 100 ? -16.558 1.556 13.089 1.00 78.12 100 PHE A N 1
ATOM 762 C CA . PHE A 1 100 ? -16.302 0.363 12.270 1.00 78.12 100 PHE A CA 1
ATOM 763 C C . PHE A 1 100 ? -17.564 -0.416 11.883 1.00 78.12 100 PHE A C 1
ATOM 765 O O . PHE A 1 100 ? -17.510 -1.248 10.979 1.00 78.12 100 PHE A O 1
ATOM 772 N N . GLY A 1 101 ? -18.702 -0.133 12.521 1.00 78.56 101 GLY A N 1
ATOM 773 C CA . GLY A 1 101 ? -19.971 -0.796 12.225 1.00 78.56 101 GLY A CA 1
ATOM 774 C C . GLY A 1 101 ? -20.529 -0.438 10.843 1.00 78.56 101 GLY A C 1
ATOM 775 O O . GLY A 1 101 ? -20.455 0.711 10.413 1.00 78.56 101 GLY A O 1
ATOM 776 N N . GLY A 1 102 ? -21.107 -1.430 10.155 1.00 77.25 102 GLY A N 1
ATOM 777 C CA . GLY A 1 102 ? -21.924 -1.214 8.955 1.00 77.25 102 GLY A CA 1
ATOM 778 C C . GLY A 1 102 ? -21.170 -0.690 7.731 1.00 77.25 102 GLY A C 1
ATOM 779 O O . GLY A 1 102 ? -21.714 0.126 6.995 1.00 77.25 102 GLY A O 1
ATOM 780 N N . ARG A 1 103 ? -19.916 -1.112 7.523 1.00 76.06 103 ARG A N 1
ATOM 781 C CA . ARG A 1 103 ? -19.107 -0.691 6.361 1.00 76.06 103 ARG A CA 1
ATOM 782 C C . ARG A 1 103 ? -18.800 -1.805 5.369 1.00 76.06 103 ARG A C 1
ATOM 784 O O . ARG A 1 103 ? -18.517 -1.501 4.225 1.00 76.06 103 ARG A O 1
ATOM 791 N N . PHE A 1 104 ? -18.892 -3.065 5.787 1.00 85.88 104 PHE A N 1
ATOM 792 C CA . PHE A 1 104 ? -18.554 -4.215 4.957 1.00 85.88 104 PHE A CA 1
ATOM 793 C C . PHE A 1 104 ? -19.793 -5.073 4.700 1.00 85.88 104 PHE A C 1
ATOM 795 O O . PHE A 1 104 ? -20.344 -5.660 5.631 1.00 85.88 104 PHE A O 1
ATOM 802 N N . PHE A 1 105 ? -20.219 -5.146 3.437 1.00 89.38 105 PHE A N 1
ATOM 803 C CA . PHE A 1 105 ? -21.429 -5.863 3.023 1.00 89.38 105 PHE A CA 1
ATOM 804 C C . PHE A 1 105 ? -21.156 -6.769 1.811 1.00 89.38 105 PHE A C 1
ATOM 806 O O . PHE A 1 105 ? -21.511 -6.418 0.683 1.00 89.38 105 PHE A O 1
ATOM 813 N N . PRO A 1 106 ? -20.564 -7.960 2.017 1.00 91.25 106 PRO A N 1
ATOM 814 C CA . PRO A 1 106 ? -20.267 -8.902 0.931 1.00 91.25 106 PRO A CA 1
ATOM 815 C C . PRO A 1 106 ? -21.494 -9.338 0.131 1.00 91.25 106 PRO A C 1
ATOM 817 O O . PRO A 1 106 ? -21.385 -9.700 -1.035 1.00 91.25 106 PRO A O 1
ATOM 820 N N . THR A 1 107 ? -22.681 -9.277 0.738 1.00 92.19 107 THR A N 1
ATOM 821 C CA . THR A 1 107 ? -23.952 -9.580 0.072 1.00 92.19 107 THR A CA 1
ATOM 822 C C . THR A 1 107 ? -24.214 -8.684 -1.140 1.00 92.19 107 THR A C 1
ATOM 824 O O . THR A 1 107 ? -24.907 -9.111 -2.056 1.00 92.19 107 THR A O 1
ATOM 827 N N . TYR A 1 108 ? -23.646 -7.472 -1.189 1.00 92.00 108 TYR A N 1
ATOM 828 C CA . TYR A 1 108 ? -23.781 -6.578 -2.343 1.00 92.00 108 TYR A CA 1
ATOM 829 C C . TYR A 1 108 ? -22.865 -6.934 -3.517 1.00 92.00 108 TYR A C 1
ATOM 831 O O . TYR A 1 108 ? -23.085 -6.437 -4.615 1.00 92.00 108 TYR A O 1
ATOM 839 N N . TRP A 1 109 ? -21.877 -7.816 -3.345 1.00 93.75 109 TRP A N 1
ATOM 840 C CA . TRP A 1 109 ? -20.970 -8.194 -4.438 1.00 93.75 109 TRP A CA 1
ATOM 841 C C . TRP A 1 109 ? -21.667 -8.969 -5.558 1.00 93.75 109 TRP A C 1
ATOM 843 O O . TRP A 1 109 ? -21.177 -9.014 -6.678 1.00 93.75 109 TRP A O 1
ATOM 853 N N . VAL A 1 110 ? -22.817 -9.576 -5.272 1.00 95.12 110 VAL A N 1
ATOM 854 C CA . VAL A 1 110 ? -23.639 -10.261 -6.279 1.00 95.12 110 VAL A CA 1
ATOM 855 C C . VAL A 1 110 ? -24.816 -9.408 -6.759 1.00 95.12 110 VAL A C 1
ATOM 857 O O . VAL A 1 110 ? -25.562 -9.853 -7.625 1.00 95.12 110 VAL A O 1
ATOM 860 N N . ASP A 1 111 ? -24.989 -8.195 -6.222 1.00 95.50 111 ASP A N 1
ATOM 861 C CA . ASP A 1 111 ? -26.048 -7.262 -6.612 1.00 95.50 111 ASP A CA 1
ATOM 862 C C . ASP A 1 111 ? -25.567 -6.362 -7.770 1.00 95.50 111 ASP A C 1
ATOM 864 O O . ASP A 1 111 ? -24.714 -5.498 -7.564 1.00 95.50 111 ASP A O 1
ATOM 868 N N . PRO A 1 112 ? -26.122 -6.470 -8.990 1.00 94.75 112 PRO A N 1
ATOM 869 C CA . PRO A 1 112 ? -25.740 -5.599 -10.103 1.00 94.75 112 PRO A CA 1
ATOM 870 C C . PRO A 1 112 ? -25.944 -4.101 -9.807 1.00 94.75 112 PRO A C 1
ATOM 872 O O . PRO A 1 112 ? -25.185 -3.260 -10.300 1.00 94.75 112 PRO A O 1
ATOM 875 N N . TYR A 1 113 ? -26.926 -3.744 -8.966 1.00 96.00 113 TYR A N 1
ATOM 876 C CA . TYR A 1 113 ? -27.184 -2.350 -8.591 1.00 96.00 113 TYR A CA 1
ATOM 877 C C . TYR A 1 113 ? -26.064 -1.748 -7.743 1.00 96.00 113 TYR A C 1
ATOM 879 O O . TYR A 1 113 ? -25.933 -0.521 -7.691 1.00 96.00 113 TYR A O 1
ATOM 887 N N . PHE A 1 114 ? -25.263 -2.569 -7.064 1.00 94.31 114 PHE A N 1
ATOM 888 C CA . PHE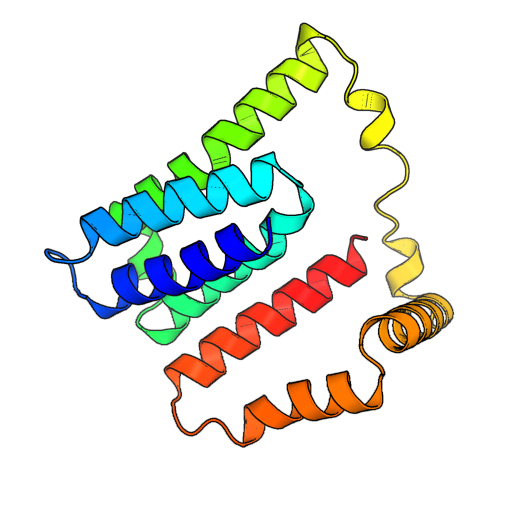 A 1 114 ? -24.070 -2.106 -6.365 1.00 94.31 114 PHE A CA 1
ATOM 889 C C . PHE A 1 114 ? -23.068 -1.489 -7.350 1.00 94.31 114 PHE A C 1
ATOM 891 O O . PHE A 1 114 ? -22.648 -0.346 -7.168 1.00 94.31 114 PHE A O 1
ATOM 898 N N . TYR A 1 115 ? -22.771 -2.191 -8.446 1.00 93.94 115 TYR A N 1
ATOM 899 C CA . TYR A 1 115 ? -21.817 -1.741 -9.462 1.00 93.94 115 TYR A CA 1
ATOM 900 C C . TYR A 1 115 ? -22.309 -0.517 -10.231 1.00 93.94 115 TYR A C 1
ATOM 902 O O . TYR A 1 115 ? -21.527 0.396 -10.491 1.00 93.94 115 TYR A O 1
ATOM 910 N N . LEU A 1 116 ? -23.611 -0.442 -10.529 1.00 95.12 116 LEU A N 1
ATOM 911 C CA . LEU A 1 116 ? -24.194 0.749 -11.149 1.00 95.12 116 LEU A CA 1
ATOM 912 C C . LEU A 1 116 ? -24.053 1.975 -10.234 1.00 95.12 116 LEU A C 1
ATOM 914 O O . LEU A 1 116 ? -23.626 3.040 -10.675 1.00 95.12 116 LEU A O 1
ATOM 918 N N . ARG A 1 117 ? -24.359 1.823 -8.940 1.00 94.12 117 ARG A N 1
ATOM 919 C CA . ARG A 1 117 ? -24.203 2.902 -7.953 1.00 94.12 117 ARG A CA 1
ATOM 920 C C . ARG A 1 117 ? -22.741 3.294 -7.759 1.00 94.12 117 ARG A C 1
ATOM 922 O O . ARG A 1 117 ? -22.453 4.478 -7.595 1.00 94.12 117 ARG A O 1
ATOM 929 N N . TRP A 1 118 ? -21.821 2.333 -7.793 1.00 93.75 118 TRP A N 1
ATOM 930 C CA . TRP A 1 118 ? -20.390 2.617 -7.756 1.00 93.75 118 TRP A CA 1
ATOM 931 C C . TRP A 1 118 ? -19.952 3.419 -8.987 1.00 93.75 118 TRP A C 1
ATOM 933 O O . TRP A 1 118 ? -19.308 4.456 -8.827 1.00 93.75 118 TRP A O 1
ATOM 943 N N . LEU A 1 119 ? -20.380 3.028 -10.189 1.00 94.25 119 LEU A N 1
ATOM 944 C CA . LEU A 1 119 ? -20.086 3.756 -11.424 1.00 94.25 119 LEU A CA 1
ATOM 945 C C . LEU A 1 119 ? -20.599 5.204 -11.376 1.00 94.25 119 LEU A C 1
ATOM 947 O O . LEU A 1 119 ? -19.860 6.121 -11.722 1.00 94.25 119 LEU A O 1
ATOM 951 N N . LEU A 1 120 ? -21.817 5.427 -10.870 1.00 95.44 120 LEU A N 1
ATOM 952 C CA . LEU A 1 120 ? -22.375 6.775 -10.693 1.00 95.44 120 LEU A CA 1
ATOM 953 C C . LEU A 1 120 ? -21.559 7.625 -9.703 1.00 95.44 120 LEU A C 1
ATOM 955 O O . LEU A 1 120 ? -21.352 8.815 -9.931 1.00 95.44 120 LEU A O 1
ATOM 959 N N . LYS A 1 121 ? -21.049 7.026 -8.617 1.00 94.31 121 LYS A N 1
ATOM 960 C CA . LYS A 1 121 ? -20.147 7.723 -7.681 1.00 94.31 121 LYS A CA 1
ATOM 961 C C . LYS A 1 121 ? -18.813 8.081 -8.337 1.00 94.31 121 LYS A C 1
ATOM 963 O O . LYS A 1 121 ? -18.289 9.162 -8.091 1.00 94.31 121 LYS A O 1
ATOM 968 N N . VAL A 1 122 ? -18.254 7.182 -9.147 1.00 93.56 122 VAL A N 1
ATOM 969 C CA . VAL A 1 122 ? -17.032 7.450 -9.918 1.00 93.56 122 VAL A CA 1
ATOM 970 C C . VAL A 1 122 ? -17.258 8.607 -10.885 1.00 93.56 122 VAL A C 1
ATOM 972 O O . VAL A 1 122 ? -16.411 9.499 -10.965 1.00 93.56 122 VAL A O 1
ATOM 975 N N . ASP A 1 123 ? -18.392 8.610 -11.588 1.00 96.06 123 ASP A N 1
ATOM 976 C CA . ASP A 1 123 ? -18.725 9.648 -12.562 1.00 96.06 123 ASP A CA 1
ATOM 977 C C . ASP A 1 123 ? -18.754 11.039 -11.923 1.00 96.06 123 ASP A C 1
ATOM 979 O O . ASP A 1 123 ? -18.181 11.984 -12.456 1.00 96.06 123 ASP A O 1
ATOM 983 N N . LEU A 1 124 ? -19.312 11.132 -10.713 1.00 96.31 124 LEU A N 1
ATOM 984 C CA . LEU A 1 124 ? -19.379 12.373 -9.946 1.00 96.31 124 LEU A CA 1
ATOM 985 C C . LEU A 1 124 ? -17.999 12.932 -9.550 1.00 96.31 124 LEU A C 1
ATOM 987 O O . LEU A 1 124 ? -17.854 14.142 -9.395 1.00 96.31 124 LEU A O 1
ATOM 991 N N . VAL A 1 125 ? -16.998 12.071 -9.331 1.00 93.44 125 VAL A N 1
ATOM 992 C CA . VAL A 1 125 ? -15.684 12.482 -8.796 1.00 93.44 125 VAL A CA 1
ATOM 993 C C . VAL A 1 125 ? -14.646 12.677 -9.898 1.00 93.44 125 VAL A C 1
ATOM 995 O O . VAL A 1 125 ? -13.887 13.642 -9.865 1.00 93.44 125 VAL A O 1
ATOM 998 N N . VAL A 1 126 ? -14.572 11.736 -10.839 1.00 93.62 126 VAL A N 1
ATOM 999 C CA . VAL A 1 126 ? -13.538 11.701 -11.887 1.00 93.62 126 VAL A CA 1
ATOM 1000 C C . VAL A 1 126 ? -14.154 11.729 -13.283 1.00 93.62 126 VAL A C 1
ATOM 1002 O O . VAL A 1 126 ? -13.510 12.207 -14.210 1.00 93.62 126 VAL A O 1
ATOM 1005 N N . GLY A 1 127 ? -15.386 11.250 -13.447 1.00 95.50 127 GLY A N 1
ATOM 1006 C CA . GLY A 1 127 ? -16.001 11.014 -14.751 1.00 95.50 127 GLY A CA 1
ATOM 1007 C C . GLY A 1 127 ? -15.635 9.634 -15.303 1.00 95.50 127 GLY A C 1
ATOM 1008 O O . GLY A 1 127 ? -14.458 9.263 -15.378 1.00 95.50 127 GLY A O 1
ATOM 1009 N N . VAL A 1 128 ? -16.638 8.867 -15.736 1.00 93.12 128 VAL A N 1
ATOM 1010 C CA . VAL A 1 128 ? -16.447 7.503 -16.274 1.00 93.12 128 VAL A CA 1
ATOM 1011 C C . VAL A 1 128 ? -15.559 7.514 -17.514 1.00 93.12 128 VAL A C 1
ATOM 1013 O O . VAL A 1 128 ? -14.747 6.607 -17.706 1.00 93.12 128 VAL A O 1
ATOM 1016 N N . PHE A 1 129 ? -15.656 8.570 -18.323 1.00 94.12 129 PHE A N 1
ATOM 1017 C CA . PHE A 1 129 ? -14.796 8.776 -19.483 1.00 94.12 129 PHE A CA 1
ATOM 1018 C C . PHE A 1 129 ? -13.308 8.795 -19.096 1.00 94.12 129 PHE A C 1
ATOM 1020 O O . PHE A 1 129 ? -12.509 8.032 -19.643 1.00 94.12 129 PHE A O 1
ATOM 1027 N N . TRP A 1 130 ? -12.938 9.609 -18.104 1.00 94.19 130 TRP A N 1
ATOM 1028 C CA . TRP A 1 130 ? -11.551 9.752 -17.660 1.00 94.19 130 TRP A C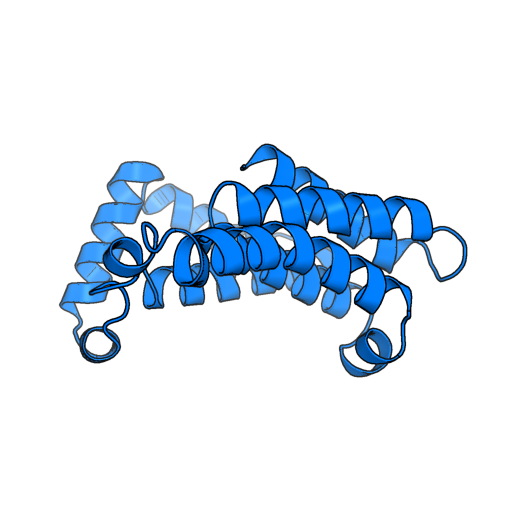A 1
ATOM 1029 C C . TRP A 1 130 ? -11.040 8.506 -16.942 1.00 94.19 130 TRP A C 1
ATOM 1031 O O . TRP A 1 130 ? -9.891 8.116 -17.155 1.00 94.19 130 TRP A O 1
ATOM 1041 N N . LEU A 1 131 ? -11.891 7.836 -16.154 1.00 91.50 131 LEU A N 1
ATOM 1042 C CA . LEU A 1 131 ? -11.536 6.549 -15.552 1.00 91.50 131 LEU A CA 1
ATOM 1043 C C . LEU A 1 131 ? -11.237 5.502 -16.637 1.00 91.50 131 LEU A C 1
ATOM 1045 O O . LEU A 1 131 ? -10.238 4.788 -16.548 1.00 91.50 131 LEU A O 1
ATOM 1049 N N . SER A 1 132 ? -12.065 5.451 -17.683 1.00 90.88 132 SER A N 1
ATOM 1050 C CA . SER A 1 132 ? -11.881 4.525 -18.804 1.00 90.88 132 SER A CA 1
ATOM 1051 C C . SER A 1 132 ? -10.575 4.804 -19.549 1.00 90.88 132 SER A C 1
ATOM 1053 O O . SER A 1 132 ? -9.810 3.878 -19.817 1.00 90.88 132 SER A O 1
ATOM 1055 N N . LEU A 1 133 ? -10.258 6.076 -19.816 1.00 91.56 133 LEU A N 1
ATOM 1056 C CA . LEU A 1 133 ? -8.974 6.458 -20.411 1.00 91.56 133 LEU A CA 1
ATOM 1057 C C . LEU A 1 133 ? -7.781 6.088 -19.519 1.00 91.56 133 LEU A C 1
ATOM 1059 O O . LEU A 1 133 ? -6.782 5.571 -20.019 1.00 91.56 133 LEU A O 1
ATOM 1063 N N . ALA A 1 134 ? -7.883 6.297 -18.204 1.00 89.69 134 ALA A N 1
ATOM 1064 C CA . ALA A 1 134 ? -6.836 5.913 -17.261 1.00 89.69 134 ALA A CA 1
ATOM 1065 C C . ALA A 1 134 ? -6.610 4.389 -17.242 1.00 89.69 134 ALA A C 1
ATOM 1067 O O . ALA A 1 134 ? -5.464 3.938 -17.190 1.00 89.69 134 ALA A O 1
ATOM 1068 N N . ALA A 1 135 ? -7.682 3.594 -17.337 1.00 88.81 135 ALA A N 1
ATOM 1069 C CA . ALA A 1 135 ? -7.594 2.138 -17.434 1.00 88.81 135 ALA A CA 1
ATOM 1070 C C . ALA A 1 135 ? -6.920 1.701 -18.746 1.00 88.81 135 ALA A C 1
ATOM 1072 O O . ALA A 1 135 ? -6.022 0.856 -18.732 1.00 88.81 135 ALA A O 1
ATOM 1073 N N . LEU A 1 136 ? -7.272 2.335 -19.870 1.00 90.12 136 LEU A N 1
ATOM 1074 C CA . LEU A 1 136 ? -6.637 2.094 -21.171 1.00 90.12 136 LEU A CA 1
ATOM 1075 C C . LEU A 1 136 ? -5.163 2.521 -21.208 1.00 90.12 136 LEU A C 1
ATOM 1077 O O . LEU A 1 136 ? -4.379 1.932 -21.955 1.00 90.12 136 LEU A O 1
ATOM 1081 N N . GLY A 1 137 ? -4.749 3.473 -20.366 1.00 85.50 137 GLY A N 1
ATOM 1082 C CA . GLY A 1 137 ? -3.348 3.878 -20.213 1.00 85.50 137 GLY A CA 1
ATOM 1083 C C . GLY A 1 137 ? -2.401 2.707 -19.915 1.00 85.50 137 GLY A C 1
ATOM 1084 O O . GLY A 1 137 ? -1.242 2.729 -20.331 1.00 85.50 137 GLY A O 1
ATOM 1085 N N . TRP A 1 138 ? -2.904 1.632 -19.297 1.00 87.94 138 TRP A N 1
ATOM 1086 C CA . TRP A 1 138 ? -2.155 0.391 -19.083 1.00 87.94 138 TRP A CA 1
ATOM 1087 C C . TRP A 1 138 ? -1.617 -0.232 -20.387 1.00 87.94 138 TRP A C 1
ATOM 1089 O O . TRP A 1 138 ? -0.490 -0.737 -20.410 1.00 87.94 138 TRP A O 1
ATOM 1099 N N . LEU A 1 139 ? -2.370 -0.131 -21.490 1.00 88.56 139 LEU A N 1
ATOM 1100 C CA . LEU A 1 139 ? -1.975 -0.651 -22.806 1.00 88.56 139 LEU A CA 1
ATOM 1101 C C . LEU A 1 139 ? -0.784 0.122 -23.394 1.00 88.56 139 LEU A C 1
ATOM 1103 O O . LEU A 1 139 ? 0.078 -0.460 -24.054 1.00 88.56 139 LEU A O 1
ATOM 1107 N N . VAL A 1 140 ? -0.695 1.420 -23.100 1.00 89.81 140 VAL A N 1
ATOM 1108 C CA . VAL A 1 140 ? 0.278 2.342 -23.709 1.00 89.81 140 VAL A CA 1
ATOM 1109 C C . VAL A 1 140 ? 1.628 2.335 -22.980 1.00 89.81 140 VAL A C 1
ATOM 1111 O O . VAL A 1 140 ? 2.660 2.644 -23.573 1.00 89.81 140 VAL A O 1
ATOM 1114 N N . LEU A 1 141 ? 1.670 1.938 -21.704 1.00 89.06 141 LEU A N 1
ATOM 1115 C CA . LEU A 1 141 ? 2.909 1.925 -20.917 1.00 89.06 141 LEU A CA 1
ATOM 1116 C C . LEU A 1 141 ? 3.943 0.936 -21.476 1.00 89.06 141 LEU A C 1
ATOM 1118 O O . LEU A 1 141 ? 3.795 -0.265 -21.306 1.00 89.06 141 LEU A O 1
ATOM 1122 N N . ALA A 1 142 ? 5.038 1.408 -22.072 1.00 85.38 142 ALA A N 1
ATOM 1123 C CA . ALA A 1 142 ? 6.058 0.520 -22.645 1.00 85.38 142 ALA A CA 1
ATOM 1124 C C . ALA A 1 142 ? 6.817 -0.314 -21.589 1.00 85.38 142 ALA A C 1
ATOM 1126 O O . ALA A 1 142 ? 7.216 -1.452 -21.839 1.00 85.38 142 ALA A O 1
ATOM 1127 N N . ALA A 1 143 ? 7.026 0.241 -20.392 1.00 91.00 143 ALA A N 1
ATOM 1128 C CA . ALA A 1 143 ? 7.836 -0.391 -19.358 1.00 91.00 143 ALA A CA 1
ATOM 1129 C C . ALA A 1 143 ? 7.046 -1.456 -18.577 1.00 91.00 143 ALA A C 1
ATOM 1131 O O . ALA A 1 143 ? 6.091 -1.138 -17.864 1.00 91.00 143 ALA A O 1
ATOM 1132 N N . LYS A 1 144 ? 7.507 -2.716 -18.622 1.00 91.62 144 LYS A N 1
ATOM 1133 C CA . LYS A 1 144 ? 6.938 -3.822 -17.826 1.00 91.62 144 LYS A CA 1
ATOM 1134 C C . LYS A 1 144 ? 6.816 -3.489 -16.325 1.00 91.62 144 LYS A C 1
ATOM 1136 O O . LYS A 1 144 ? 5.736 -3.728 -15.788 1.00 91.62 144 LYS A O 1
ATOM 1141 N N . PRO A 1 145 ? 7.831 -2.903 -15.650 1.00 93.56 145 PRO A N 1
ATOM 1142 C CA . PRO A 1 145 ? 7.705 -2.508 -14.243 1.00 93.56 145 PRO A CA 1
ATOM 1143 C C . PRO A 1 145 ? 6.532 -1.554 -13.985 1.00 93.56 145 PRO A C 1
ATOM 1145 O O . PRO A 1 145 ? 5.776 -1.751 -13.038 1.00 93.56 145 PRO A O 1
ATOM 1148 N N . ALA A 1 146 ? 6.327 -0.569 -14.867 1.00 92.44 146 ALA A N 1
ATOM 1149 C CA . ALA A 1 146 ? 5.235 0.394 -14.742 1.00 92.44 146 ALA A CA 1
ATOM 1150 C C . ALA A 1 146 ? 3.862 -0.267 -14.939 1.00 92.44 146 ALA A C 1
ATOM 1152 O O . ALA A 1 146 ? 2.943 0.006 -14.172 1.00 92.44 146 ALA A O 1
ATOM 1153 N N . ARG A 1 147 ? 3.730 -1.180 -15.915 1.00 93.62 147 ARG A N 1
ATOM 1154 C CA . ARG A 1 147 ? 2.492 -1.956 -16.117 1.00 93.62 147 ARG A CA 1
ATOM 1155 C C . ARG A 1 147 ? 2.141 -2.798 -14.893 1.00 93.62 147 ARG A C 1
ATOM 1157 O O . ARG A 1 147 ? 0.993 -2.777 -14.468 1.00 93.62 147 ARG A O 1
ATOM 1164 N N . VAL A 1 148 ? 3.117 -3.508 -14.322 1.00 94.94 148 VAL A N 1
ATOM 1165 C CA . VAL A 1 148 ? 2.911 -4.342 -13.125 1.00 94.94 148 VAL A CA 1
ATOM 1166 C C . VAL A 1 148 ? 2.507 -3.488 -11.924 1.00 94.94 148 VAL A C 1
ATOM 1168 O O . VAL A 1 148 ? 1.556 -3.830 -1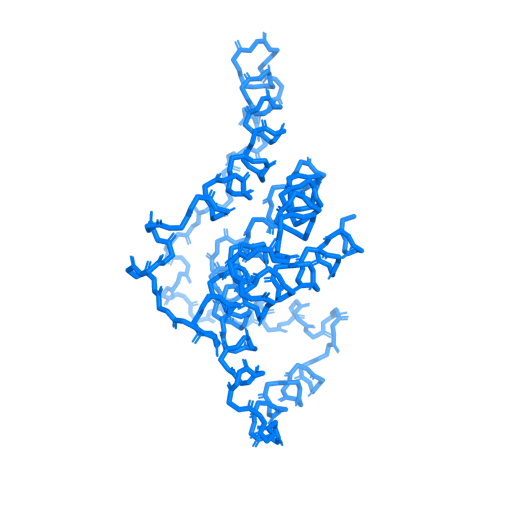1.223 1.00 94.94 148 VAL A O 1
ATOM 1171 N N . PHE A 1 149 ? 3.184 -2.357 -11.717 1.00 94.81 149 PHE A N 1
ATOM 1172 C CA . PHE A 1 149 ? 2.849 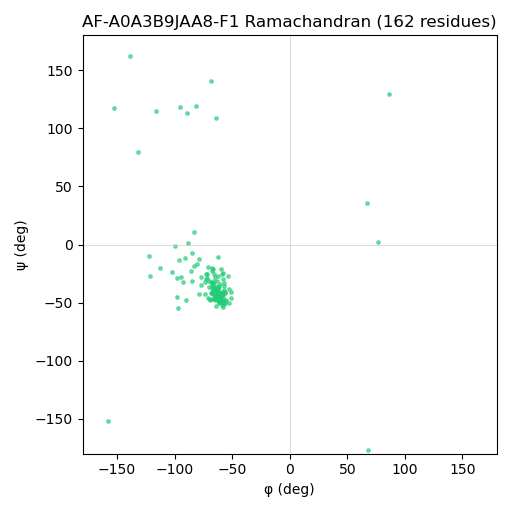-1.420 -10.649 1.00 94.81 149 PHE A CA 1
ATOM 1173 C C . PHE A 1 149 ? 1.421 -0.875 -10.798 1.00 94.81 149 PHE A C 1
ATOM 1175 O O . PHE A 1 149 ? 0.634 -0.939 -9.856 1.00 94.81 149 PHE A O 1
ATOM 1182 N N . LEU A 1 150 ? 1.054 -0.417 -12.000 1.00 94.25 150 LEU A N 1
ATOM 1183 C CA . LEU A 1 150 ? -0.286 0.096 -12.285 1.00 94.25 150 LEU A CA 1
ATOM 1184 C C . LEU A 1 150 ? -1.367 -0.986 -12.124 1.00 94.25 150 LEU A C 1
ATOM 1186 O O . LEU A 1 150 ? -2.430 -0.701 -11.581 1.00 94.25 150 LEU A O 1
ATOM 1190 N N . SER A 1 151 ? -1.101 -2.229 -12.540 1.00 95.00 151 SER A N 1
ATOM 1191 C CA . SER A 1 151 ? -2.024 -3.352 -12.329 1.00 95.00 151 SER A CA 1
ATOM 1192 C C . SER A 1 151 ? -2.299 -3.607 -10.848 1.00 95.00 151 SER A C 1
ATOM 1194 O O . SER A 1 151 ? -3.447 -3.840 -10.481 1.00 95.00 151 SER A O 1
ATOM 1196 N N . ALA A 1 152 ? -1.274 -3.534 -9.994 1.00 96.31 152 ALA A N 1
ATOM 1197 C CA . ALA A 1 152 ? -1.453 -3.692 -8.553 1.00 96.31 152 ALA A CA 1
ATOM 1198 C C . ALA A 1 152 ? -2.306 -2.559 -7.955 1.00 96.31 152 ALA A C 1
ATOM 1200 O O . ALA A 1 152 ? -3.179 -2.824 -7.132 1.00 96.31 152 ALA A O 1
ATOM 1201 N N . LEU A 1 153 ? -2.112 -1.314 -8.410 1.00 94.94 153 LEU A N 1
ATOM 1202 C CA . LEU A 1 153 ? -2.936 -0.180 -7.977 1.00 94.94 153 LEU A CA 1
ATOM 1203 C C . LEU A 1 153 ? -4.402 -0.313 -8.408 1.00 94.94 153 LEU A C 1
ATOM 1205 O O . LEU A 1 153 ? -5.289 -0.037 -7.605 1.00 94.94 153 LEU A O 1
ATOM 1209 N N . TRP A 1 154 ? -4.668 -0.760 -9.638 1.00 95.50 154 TRP A N 1
ATOM 1210 C CA . TRP A 1 154 ? -6.035 -1.048 -10.086 1.00 95.50 154 TRP A CA 1
ATOM 1211 C C . TRP A 1 154 ? -6.675 -2.179 -9.288 1.00 95.50 154 TRP A C 1
ATOM 1213 O O . TRP A 1 154 ? -7.824 -2.050 -8.875 1.00 95.50 154 TRP A O 1
ATOM 1223 N N . GLY A 1 155 ? -5.929 -3.260 -9.041 1.00 96.12 155 GLY A N 1
ATOM 1224 C CA . GLY A 1 155 ? -6.403 -4.380 -8.231 1.00 96.12 155 GLY A CA 1
ATOM 1225 C C . GLY A 1 155 ? -6.837 -3.927 -6.838 1.00 96.12 155 GLY A C 1
ATOM 1226 O O . GLY A 1 155 ? -7.952 -4.215 -6.416 1.00 96.12 155 GLY A O 1
ATOM 1227 N N . GLU A 1 156 ? -6.008 -3.139 -6.158 1.00 95.69 156 GLU A N 1
ATOM 1228 C CA . GLU A 1 156 ? -6.331 -2.626 -4.822 1.00 95.69 156 GLU A CA 1
ATOM 1229 C C . GLU A 1 156 ? -7.407 -1.540 -4.826 1.00 95.69 156 GLU A C 1
ATOM 1231 O O . GLU A 1 156 ? -8.180 -1.453 -3.877 1.00 95.69 156 GLU A O 1
ATOM 1236 N N . TYR A 1 157 ? -7.526 -0.742 -5.891 1.00 94.00 157 TYR A N 1
ATOM 1237 C CA . TYR A 1 157 ? -8.671 0.157 -6.053 1.00 94.00 157 TYR A CA 1
ATOM 1238 C C . TYR A 1 157 ? -9.985 -0.628 -6.162 1.00 94.00 157 TYR A C 1
ATOM 1240 O O . TYR A 1 157 ? -10.984 -0.242 -5.553 1.00 94.00 157 TYR A O 1
ATOM 1248 N N . ILE A 1 158 ? -9.983 -1.746 -6.896 1.00 94.75 158 ILE A N 1
ATOM 1249 C CA . ILE A 1 158 ? -11.154 -2.619 -7.004 1.00 94.75 158 ILE A CA 1
ATOM 1250 C C . ILE A 1 158 ? -11.480 -3.232 -5.642 1.00 94.75 158 ILE A C 1
ATOM 1252 O O . ILE A 1 158 ? -12.627 -3.166 -5.211 1.00 94.75 158 ILE A O 1
ATOM 1256 N N . ILE A 1 159 ? -10.481 -3.769 -4.936 1.00 94.88 159 ILE A N 1
ATOM 1257 C CA . ILE A 1 159 ? -10.670 -4.326 -3.588 1.00 94.88 159 ILE A CA 1
ATOM 1258 C C . ILE A 1 159 ? -11.203 -3.249 -2.634 1.00 94.88 159 ILE A C 1
ATOM 1260 O O . ILE A 1 159 ? -12.160 -3.503 -1.907 1.00 94.88 159 ILE A O 1
ATOM 1264 N N . TYR A 1 160 ? -10.648 -2.036 -2.674 1.00 93.19 160 TYR A N 1
ATOM 1265 C CA . TYR A 1 160 ? -11.134 -0.904 -1.891 1.00 93.19 160 TYR A CA 1
ATOM 1266 C C . TYR A 1 160 ? -12.617 -0.623 -2.160 1.00 93.19 160 TYR A C 1
ATOM 1268 O O . TYR A 1 160 ? -13.388 -0.555 -1.206 1.00 93.19 160 TYR A O 1
ATOM 1276 N N . GLY A 1 161 ? -13.021 -0.524 -3.430 1.00 91.94 161 GLY A N 1
ATOM 1277 C CA . GLY A 1 161 ? -14.417 -0.285 -3.810 1.00 91.94 161 GLY A CA 1
ATOM 1278 C C . GLY A 1 161 ? -15.364 -1.428 -3.439 1.00 91.94 161 GLY A C 1
ATOM 1279 O O . GLY A 1 161 ? -16.532 -1.187 -3.170 1.00 91.94 161 GLY A O 1
ATOM 1280 N N . LEU A 1 162 ? -14.879 -2.672 -3.368 1.00 91.62 162 LEU A N 1
ATOM 1281 C CA . LEU A 1 162 ? -15.668 -3.809 -2.874 1.00 91.62 162 LEU A CA 1
ATOM 1282 C C . LEU A 1 162 ? -15.869 -3.772 -1.352 1.00 91.62 162 LEU A C 1
ATOM 1284 O O . LEU A 1 162 ? -16.830 -4.354 -0.846 1.00 91.62 162 LEU A O 1
ATOM 1288 N N . VAL A 1 163 ? -14.966 -3.122 -0.615 1.00 88.88 163 VAL A N 1
ATOM 1289 C CA . VAL A 1 163 ? -15.018 -3.033 0.851 1.00 88.88 163 VAL A CA 1
ATOM 1290 C C . VAL A 1 163 ? -15.723 -1.755 1.331 1.00 88.88 163 VAL A C 1
ATOM 1292 O O . VAL A 1 163 ? -16.283 -1.793 2.423 1.00 88.88 163 VAL A O 1
ATOM 1295 N N . PHE A 1 164 ? -15.713 -0.655 0.561 1.00 81.94 164 PHE A N 1
ATOM 1296 C CA . PHE A 1 164 ? -16.214 0.680 0.947 1.00 81.94 164 PHE A CA 1
ATOM 1297 C C . PHE A 1 164 ? -17.052 1.356 -0.148 1.00 81.94 164 PHE A C 1
ATOM 1299 O O . PHE A 1 164 ? -18.090 1.973 0.201 1.00 81.94 164 PHE A O 1
#

Radius of gyration: 17.42 Å; Cα contacts (8 Å, |Δi|>4): 186; chains: 1; bounding box: 50×28×50 Å

pLDDT: mean 92.78, std 6.89, range [55.97, 98.44]

Secondary structure (DSSP, 8-state):
-HHHHHHHHHHHHHHHHSHHHH-HHHHHHHHHHHHHHHHH-TTHHHHHHHHHHHHHHHHS-HHHHHT-HHHHHHHHHHHHHHHHHHHIIIIIS-TTHHHHTT---GGGGG-HHHHHHHHHHHHHHT-HHHHHHHHHHHHH---HHHHHHHHHHHHHHHHHHHH-

Mean predicted aligned error: 4.17 Å

Sequence (164 aa):
MVLLIVVFWWAIEKTWRGGMLSGWPWAILAGLSGGLAIFVKLPAVFFIAGGAIGAILAYSNLAKAVKNPKTWVTALLCILPSAAYLYYGLYIIGFLGQQFGGRFFPTYWVDPYFYLRWLLKVDLVVGVFWLSLAALGWLVLAAKPARVFLSALWGEYIIYGLVF

Foldseek 3Di:
DVVLLVQLLVLLLCLLVVDQPPNQVSLQSNLQSLQVQCQVPVLSVLSSVLSNCLSCVLRHDPVVLVVRVSNVNSVCSNCVNNVVVCCCCCPPVNVCPVVPPPQFDLVCVPPPVLVVVLQVVCCVPQRPVRVVVLVCVLVVDPRSSVNSSVVSNVVSVVVSSNRD

Solvent-accessible surface area (backbone atoms only — not comparable to full-atom values): 8449 Å² total; per-residue (Å²): 88,72,68,29,48,53,51,15,44,55,22,40,38,45,24,54,71,47,49,90,83,71,13,57,70,29,22,51,51,14,6,49,27,32,4,52,17,24,50,74,38,64,79,40,46,38,61,48,50,13,39,49,53,8,30,39,58,36,71,55,44,68,77,62,43,78,71,33,68,56,51,55,51,19,50,48,40,26,44,48,57,30,51,53,50,50,49,44,30,46,76,72,71,44,74,45,57,77,74,67,61,93,51,74,57,74,77,45,77,80,36,69,67,48,57,54,53,50,49,54,55,44,35,76,76,68,27,57,69,53,52,51,52,58,61,54,46,54,79,68,48,85,49,66,41,57,36,42,27,50,49,29,41,53,52,26,51,50,52,44,61,67,45,100